Protein AF-A0A9D8SVJ0-F1 (afdb_monomer_lite)

Sequence (107 aa):
MGKYLGKRKLRNIEEFEKRRESIISVKYGAVFNAFAELENLINKDSLADQYFEKSEKWINERITGGIARDKSRQFTEEEYHQLAEALRDIAKRLQSHADEIDTAKYE

Structure (mmCIF, N/CA/C/O backbone):
data_AF-A0A9D8SVJ0-F1
#
_entry.id   AF-A0A9D8SVJ0-F1
#
loop_
_atom_site.group_PDB
_atom_site.id
_atom_site.type_symbol
_atom_site.label_atom_id
_atom_site.label_alt_id
_atom_site.label_comp_id
_atom_site.label_asym_id
_atom_site.label_entity_id
_atom_site.label_seq_id
_atom_site.pdbx_PDB_ins_code
_atom_site.Cartn_x
_atom_site.Cartn_y
_atom_site.Cartn_z
_atom_site.occupancy
_atom_site.B_iso_or_equiv
_atom_site.auth_seq_id
_atom_site.auth_comp_id
_atom_site.auth_asym_id
_atom_site.auth_atom_id
_atom_site.pdbx_PDB_model_num
ATOM 1 N N . MET A 1 1 ? -0.045 -15.720 -7.467 1.00 61.81 1 MET A N 1
ATOM 2 C CA . MET A 1 1 ? -0.418 -14.289 -7.552 1.00 61.81 1 MET A CA 1
ATOM 3 C C . MET A 1 1 ? -1.801 -14.106 -6.925 1.00 61.81 1 MET A C 1
ATOM 5 O O . MET A 1 1 ? -2.622 -14.996 -7.102 1.00 61.81 1 MET A O 1
ATOM 9 N N . GLY A 1 2 ? -2.063 -13.025 -6.178 1.00 72.44 2 GLY A N 1
ATOM 10 C CA . GLY A 1 2 ? -3.414 -12.724 -5.659 1.00 72.44 2 GLY A CA 1
ATOM 11 C C . GLY A 1 2 ? -4.330 -12.133 -6.741 1.00 72.44 2 GLY A C 1
ATOM 12 O O . GLY A 1 2 ? -3.810 -11.543 -7.683 1.00 72.44 2 GLY A O 1
ATOM 13 N N . LYS A 1 3 ? -5.655 -12.277 -6.608 1.00 87.06 3 LYS A N 1
ATOM 14 C CA . LYS A 1 3 ? -6.670 -11.721 -7.533 1.00 87.06 3 LYS A CA 1
ATOM 15 C C . LYS A 1 3 ? -6.967 -10.240 -7.234 1.00 87.06 3 LYS A C 1
ATOM 17 O O . LYS A 1 3 ? -6.571 -9.743 -6.180 1.00 87.06 3 LYS A O 1
ATOM 22 N N . TYR A 1 4 ? -7.657 -9.543 -8.134 1.00 90.38 4 TYR A N 1
ATOM 23 C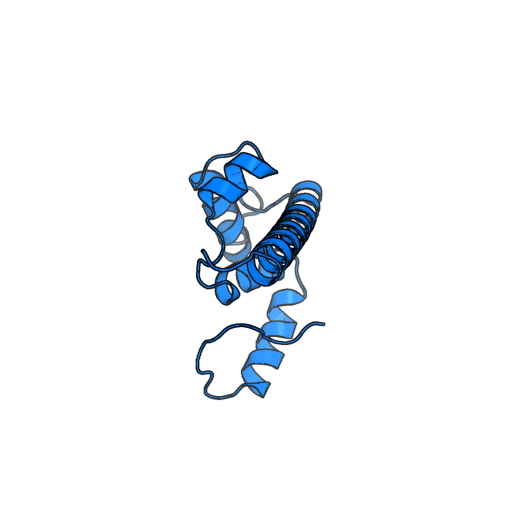 CA . TYR A 1 4 ? -8.203 -8.202 -7.917 1.00 90.38 4 TYR A CA 1
ATOM 24 C C . TYR A 1 4 ? -9.214 -8.199 -6.763 1.00 90.38 4 TYR A C 1
ATOM 26 O O . TYR A 1 4 ? -10.156 -8.989 -6.751 1.00 90.38 4 TYR A O 1
ATOM 34 N N . LEU A 1 5 ? -9.021 -7.291 -5.802 1.00 90.56 5 LEU A N 1
ATOM 35 C CA . LEU A 1 5 ? -9.887 -7.127 -4.624 1.00 90.56 5 LEU A CA 1
ATOM 36 C C . LEU A 1 5 ? -10.566 -5.747 -4.560 1.00 90.56 5 LEU A C 1
ATOM 38 O O . LEU A 1 5 ? -11.231 -5.432 -3.575 1.00 90.56 5 LEU A O 1
ATOM 42 N N . GLY A 1 6 ? -10.376 -4.899 -5.576 1.00 89.25 6 GLY A N 1
ATOM 43 C CA . GLY A 1 6 ? -10.979 -3.566 -5.600 1.00 89.25 6 GLY A CA 1
ATOM 44 C C . GLY A 1 6 ? -12.463 -3.592 -5.979 1.00 89.25 6 GLY A C 1
ATOM 45 O O . GLY A 1 6 ? -13.018 -4.628 -6.348 1.00 89.25 6 GLY A O 1
ATOM 46 N N . LYS A 1 7 ? -13.119 -2.428 -5.903 1.00 90.19 7 LYS A N 1
ATOM 47 C CA . LYS A 1 7 ? -14.583 -2.314 -6.055 1.00 90.19 7 LYS A CA 1
ATOM 48 C C . LYS A 1 7 ? -15.039 -1.763 -7.413 1.00 90.19 7 LYS A C 1
ATOM 50 O O . LYS A 1 7 ? -16.238 -1.562 -7.621 1.00 90.19 7 LYS A O 1
ATOM 55 N N . ARG A 1 8 ? -14.123 -1.526 -8.361 1.00 89.88 8 ARG A N 1
ATOM 56 C CA . ARG A 1 8 ? -14.467 -0.987 -9.689 1.00 89.88 8 ARG A CA 1
ATOM 57 C C . ARG A 1 8 ? -15.269 -1.991 -10.505 1.00 89.88 8 ARG A C 1
ATOM 59 O O . ARG A 1 8 ? -14.946 -3.175 -10.562 1.00 89.88 8 ARG A O 1
ATOM 66 N N . LYS A 1 9 ? -16.269 -1.491 -11.234 1.00 90.50 9 LYS A N 1
ATOM 67 C CA . LYS A 1 9 ? -16.989 -2.276 -12.244 1.00 90.50 9 LYS A CA 1
ATOM 68 C C . LYS A 1 9 ? -16.090 -2.490 -13.461 1.00 90.50 9 LYS A C 1
ATOM 70 O O . LYS A 1 9 ? -15.909 -1.584 -14.274 1.00 90.50 9 LYS A O 1
ATOM 75 N N . LEU A 1 10 ? -15.531 -3.688 -13.583 1.00 90.88 10 LEU A N 1
ATOM 76 C CA . LEU A 1 10 ? -14.698 -4.084 -14.715 1.00 90.88 10 LEU A CA 1
ATOM 77 C C . LEU A 1 10 ? -15.564 -4.733 -15.797 1.00 90.88 10 LEU A C 1
ATOM 79 O O . LEU A 1 10 ? -16.343 -5.638 -15.516 1.00 90.88 10 LEU A O 1
ATOM 83 N N . ARG A 1 11 ? -15.420 -4.274 -17.046 1.00 90.88 11 ARG A N 1
ATOM 84 C CA . ARG A 1 11 ? -16.168 -4.828 -18.190 1.00 90.88 11 ARG A CA 1
ATOM 85 C C . ARG A 1 11 ? -15.770 -6.274 -18.505 1.00 90.88 11 ARG A C 1
ATOM 87 O O . ARG A 1 11 ? -16.615 -7.048 -18.930 1.00 90.88 11 ARG A O 1
ATOM 94 N N . ASN A 1 12 ? -14.497 -6.615 -18.305 1.00 94.56 12 ASN A N 1
ATOM 95 C CA . ASN A 1 12 ? -13.947 -7.952 -18.509 1.00 94.56 12 ASN A CA 1
ATOM 96 C C . ASN A 1 12 ? -12.905 -8.242 -17.418 1.00 94.56 12 ASN A C 1
ATOM 98 O O . ASN A 1 12 ? -11.808 -7.680 -17.443 1.00 94.56 12 ASN A O 1
ATOM 102 N N . ILE A 1 13 ? -13.266 -9.081 -16.444 1.00 92.31 13 ILE A N 1
ATOM 103 C CA . ILE 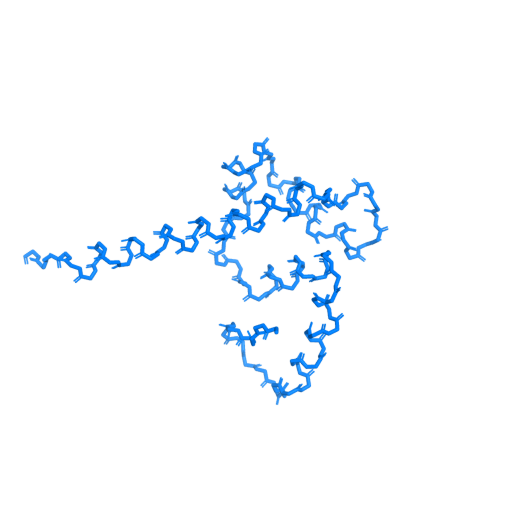A 1 13 ? -12.395 -9.410 -15.308 1.00 92.31 13 ILE A CA 1
ATOM 104 C C . ILE A 1 13 ? -11.197 -10.264 -15.734 1.00 92.31 13 ILE A C 1
ATOM 106 O O . ILE A 1 13 ? -10.089 -10.018 -15.277 1.00 92.31 13 ILE A O 1
ATOM 110 N N . GLU A 1 14 ? -11.379 -11.214 -16.652 1.00 93.19 14 GLU A N 1
ATOM 111 C CA . GLU A 1 14 ? -10.300 -12.112 -17.079 1.00 93.19 14 GLU A CA 1
ATOM 112 C C . GLU A 1 14 ? -9.206 -11.361 -17.839 1.00 93.19 14 GLU A C 1
ATOM 114 O O . GLU A 1 14 ? -8.016 -11.570 -17.611 1.00 93.19 14 GLU A O 1
ATOM 119 N N . GLU A 1 15 ? -9.598 -10.457 -18.737 1.00 93.75 15 GLU A N 1
ATOM 120 C CA . GLU A 1 15 ? -8.648 -9.604 -19.455 1.00 93.75 15 GLU A CA 1
ATOM 121 C C . GLU A 1 15 ? -7.927 -8.643 -18.503 1.00 93.75 15 GLU A C 1
ATOM 123 O O . GLU A 1 15 ? -6.724 -8.410 -18.651 1.00 93.75 15 GLU A O 1
ATOM 128 N N . PHE A 1 16 ? -8.643 -8.105 -17.511 1.00 93.19 16 PHE A N 1
ATOM 129 C CA . PHE A 1 16 ? -8.044 -7.262 -16.484 1.00 93.19 16 PHE A CA 1
ATOM 130 C C . PHE A 1 16 ? -6.993 -8.026 -15.674 1.00 93.19 16 PHE A C 1
ATOM 132 O O . PHE A 1 16 ? -5.878 -7.533 -15.532 1.00 93.19 16 PHE A O 1
ATOM 139 N N . GLU A 1 17 ? -7.307 -9.236 -15.209 1.00 94.19 17 GLU A N 1
ATOM 140 C CA . GLU A 1 17 ? -6.373 -10.070 -14.444 1.00 94.19 17 GLU A CA 1
ATOM 141 C C . GLU A 1 17 ? -5.130 -10.432 -15.265 1.00 94.19 17 GLU A C 1
ATOM 143 O O . GLU A 1 17 ? -4.014 -10.283 -14.774 1.00 94.19 17 GLU A O 1
ATOM 148 N N . LYS A 1 18 ? -5.282 -10.780 -16.552 1.00 93.81 18 LYS A N 1
ATOM 149 C CA . LYS A 1 18 ? -4.131 -11.025 -17.446 1.00 93.81 18 LYS A CA 1
ATOM 150 C C . LYS A 1 18 ? -3.215 -9.803 -17.558 1.00 93.81 18 LYS A C 1
ATOM 152 O O . LYS A 1 18 ? -1.991 -9.921 -17.501 1.00 93.81 18 LYS A O 1
ATOM 157 N N . ARG A 1 19 ? -3.792 -8.605 -17.713 1.00 92.06 19 ARG A N 1
ATOM 158 C CA . ARG A 1 19 ? -3.015 -7.352 -17.741 1.00 92.06 19 ARG A CA 1
ATOM 159 C C . ARG A 1 19 ? -2.353 -7.079 -16.399 1.00 92.06 19 ARG A C 1
ATOM 161 O O . ARG A 1 19 ? -1.188 -6.692 -16.366 1.00 92.06 19 ARG A O 1
ATOM 168 N N . ARG A 1 20 ? -3.084 -7.298 -15.307 1.00 93.81 20 ARG A N 1
ATOM 169 C CA . ARG A 1 20 ? -2.594 -7.133 -13.943 1.00 93.81 20 ARG A CA 1
ATOM 170 C C . ARG A 1 20 ? -1.369 -8.004 -13.712 1.00 93.81 20 ARG A C 1
ATOM 172 O O . ARG A 1 20 ? -0.346 -7.455 -13.328 1.00 93.81 20 ARG A O 1
ATOM 179 N N . GLU A 1 21 ? -1.428 -9.299 -14.029 1.00 94.56 21 GLU A N 1
ATOM 180 C CA . GLU A 1 21 ? -0.301 -10.241 -13.921 1.00 94.56 21 GLU A CA 1
ATOM 181 C C . GLU A 1 21 ? 0.958 -9.735 -14.634 1.00 94.56 21 GLU A C 1
ATOM 183 O O . GLU A 1 21 ? 2.049 -9.786 -14.064 1.00 94.56 21 GLU A O 1
ATOM 188 N N . SER A 1 22 ? 0.805 -9.170 -15.835 1.00 93.19 22 SER A N 1
ATOM 189 C CA . SER A 1 22 ? 1.917 -8.562 -16.573 1.00 93.19 22 SER A CA 1
ATOM 190 C C . SER A 1 22 ? 2.459 -7.283 -15.928 1.00 93.19 22 SER A C 1
ATOM 192 O O . SER A 1 22 ? 3.636 -6.980 -16.098 1.00 93.19 22 SER A O 1
ATOM 194 N N . ILE A 1 23 ? 1.630 -6.495 -15.242 1.00 92.69 23 ILE A N 1
ATOM 195 C CA . ILE A 1 23 ? 2.057 -5.253 -14.578 1.00 92.69 23 ILE A CA 1
ATOM 196 C C . ILE A 1 23 ? 2.795 -5.579 -13.279 1.00 92.69 23 ILE A C 1
ATOM 198 O O . ILE A 1 23 ? 3.845 -5.005 -12.991 1.00 92.69 23 ILE A O 1
ATOM 202 N N . ILE A 1 24 ? 2.265 -6.513 -12.490 1.00 95.00 24 ILE A N 1
ATOM 203 C CA . ILE A 1 24 ? 2.806 -6.836 -11.166 1.00 95.00 24 ILE A CA 1
ATOM 204 C C . ILE A 1 24 ? 4.017 -7.781 -11.215 1.00 95.00 24 ILE A C 1
ATOM 206 O O . ILE A 1 24 ? 4.567 -8.120 -10.168 1.00 95.00 24 ILE A O 1
ATOM 210 N N . SER A 1 25 ? 4.468 -8.183 -12.409 1.00 94.88 25 SER A N 1
ATOM 211 C CA . SER A 1 25 ? 5.685 -8.985 -12.595 1.00 94.88 25 SER A CA 1
ATOM 212 C C . SER A 1 25 ? 6.980 -8.204 -12.324 1.00 94.88 25 SER A C 1
ATOM 214 O O . SER A 1 25 ? 8.051 -8.801 -12.236 1.00 94.88 25 SER A O 1
ATOM 216 N N . VAL A 1 26 ? 6.903 -6.877 -12.179 1.00 93.31 26 VAL A N 1
ATOM 217 C CA . VAL A 1 26 ? 8.028 -5.991 -11.840 1.00 93.31 26 VAL A CA 1
ATOM 218 C C . VAL A 1 26 ? 7.687 -5.128 -10.625 1.00 93.31 26 VAL A C 1
ATOM 220 O O . VAL A 1 26 ? 6.541 -4.721 -10.450 1.00 93.31 26 VAL A O 1
ATOM 223 N N . LYS A 1 27 ? 8.683 -4.811 -9.784 1.00 93.69 27 LYS A N 1
ATOM 224 C CA . LYS A 1 27 ? 8.484 -4.120 -8.491 1.00 93.69 27 LYS A CA 1
ATOM 225 C C . LYS A 1 27 ? 7.726 -2.796 -8.619 1.00 93.69 27 LYS A C 1
ATOM 227 O O . LYS A 1 27 ? 6.710 -2.611 -7.959 1.00 93.69 27 LYS A O 1
ATOM 232 N N . TYR A 1 28 ? 8.171 -1.906 -9.506 1.00 93.12 28 TYR A N 1
ATOM 233 C CA . TYR A 1 28 ? 7.507 -0.616 -9.707 1.00 93.12 28 TYR A CA 1
ATOM 234 C C . TYR A 1 28 ? 6.066 -0.771 -10.217 1.00 93.12 28 TYR A C 1
ATOM 236 O O . TYR A 1 28 ? 5.186 -0.005 -9.833 1.00 93.12 28 TYR A O 1
ATOM 244 N N . GLY A 1 29 ? 5.820 -1.776 -11.063 1.00 94.31 29 GLY A N 1
ATOM 245 C CA . GLY A 1 29 ? 4.497 -2.078 -11.596 1.00 94.31 29 GLY A CA 1
ATOM 246 C C . GLY A 1 29 ? 3.576 -2.621 -10.510 1.00 94.31 29 GLY A C 1
ATOM 247 O O . GLY A 1 29 ? 2.437 -2.177 -10.404 1.00 94.31 29 GLY A O 1
ATOM 248 N N . ALA A 1 30 ? 4.089 -3.481 -9.626 1.00 95.19 30 ALA A N 1
ATOM 249 C CA . ALA A 1 30 ? 3.373 -3.942 -8.441 1.00 95.19 30 ALA A CA 1
ATOM 250 C C . ALA A 1 30 ? 2.989 -2.785 -7.505 1.00 95.19 30 ALA A C 1
ATOM 252 O O . ALA A 1 30 ? 1.845 -2.729 -7.055 1.00 95.19 30 ALA A O 1
ATOM 253 N N . VAL A 1 31 ? 3.899 -1.832 -7.266 1.00 95.06 31 VAL A N 1
ATOM 254 C CA . VAL A 1 31 ? 3.605 -0.637 -6.460 1.00 95.06 31 VAL A CA 1
ATOM 255 C C . VAL A 1 31 ? 2.533 0.227 -7.114 1.00 95.06 31 VAL A C 1
ATOM 257 O O . VAL A 1 31 ? 1.533 0.547 -6.473 1.00 95.06 31 VAL A O 1
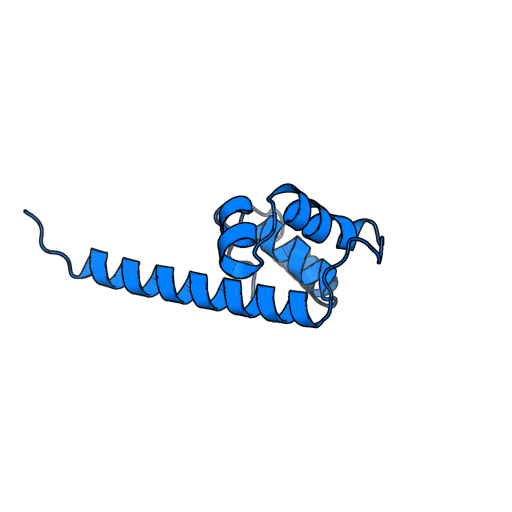ATOM 260 N N . PHE A 1 32 ? 2.698 0.574 -8.392 1.00 93.31 32 PHE A N 1
ATOM 261 C CA . PHE A 1 32 ? 1.702 1.374 -9.101 1.00 93.31 32 PHE A CA 1
ATOM 262 C C . PHE A 1 32 ? 0.325 0.702 -9.087 1.00 93.31 32 PHE A C 1
ATOM 264 O O . PHE A 1 32 ? -0.679 1.347 -8.783 1.00 93.31 32 PHE A O 1
ATOM 271 N N . ASN A 1 33 ? 0.289 -0.605 -9.356 1.00 93.88 33 ASN A N 1
ATOM 272 C CA . ASN A 1 33 ? -0.939 -1.383 -9.346 1.00 93.88 33 ASN A CA 1
ATOM 273 C C . ASN A 1 33 ? -1.602 -1.375 -7.964 1.00 93.88 33 ASN A C 1
ATOM 275 O O . ASN A 1 33 ? -2.809 -1.173 -7.883 1.00 93.88 33 ASN A O 1
ATOM 279 N N . ALA A 1 34 ? -0.833 -1.527 -6.880 1.00 94.44 34 ALA A N 1
ATOM 280 C CA . ALA A 1 34 ? -1.369 -1.477 -5.522 1.00 94.44 34 ALA A CA 1
ATOM 281 C C . ALA A 1 34 ? -2.099 -0.151 -5.249 1.00 94.44 34 ALA A C 1
ATOM 283 O O . ALA A 1 34 ? -3.264 -0.166 -4.864 1.00 94.44 34 ALA A O 1
ATOM 284 N N . PHE A 1 35 ? -1.474 0.999 -5.522 1.00 94.00 35 PHE A N 1
ATOM 285 C CA . PHE A 1 35 ? -2.119 2.301 -5.296 1.00 94.00 35 PHE A CA 1
ATOM 286 C C . PHE A 1 35 ? -3.285 2.579 -6.254 1.00 94.00 35 PHE A C 1
ATOM 288 O O . PHE A 1 35 ? -4.241 3.249 -5.865 1.00 94.00 35 PHE A O 1
ATOM 295 N N . ALA A 1 36 ? -3.238 2.057 -7.482 1.00 91.75 36 ALA A N 1
ATOM 296 C CA . ALA A 1 36 ? -4.350 2.153 -8.424 1.00 91.75 36 ALA A CA 1
ATOM 297 C C . ALA A 1 36 ? -5.565 1.307 -7.995 1.00 91.75 36 ALA A C 1
ATOM 299 O O . ALA A 1 36 ? -6.700 1.681 -8.284 1.00 91.75 36 ALA A O 1
ATOM 300 N N . GLU A 1 37 ? -5.342 0.168 -7.334 1.00 93.38 37 GLU A N 1
ATOM 301 C CA . GLU A 1 37 ? -6.401 -0.729 -6.850 1.00 93.38 37 GLU A CA 1
ATOM 302 C C . GLU A 1 37 ? -6.921 -0.368 -5.461 1.00 93.38 37 GLU A C 1
ATOM 304 O O . GLU A 1 37 ? -8.072 -0.672 -5.158 1.00 93.38 37 GLU A O 1
ATOM 309 N N . LEU A 1 38 ? -6.098 0.284 -4.638 1.00 93.81 38 LEU A N 1
ATOM 310 C CA . LEU A 1 38 ? -6.489 0.769 -3.318 1.00 93.81 38 LEU A CA 1
ATOM 311 C C . LEU A 1 38 ? -7.376 2.016 -3.375 1.00 93.81 38 LEU A C 1
ATOM 313 O O . LEU A 1 38 ? -7.959 2.350 -2.360 1.00 93.81 38 LEU A O 1
ATOM 317 N N . GLU A 1 39 ? -7.483 2.718 -4.507 1.00 89.12 39 GLU A N 1
ATOM 318 C CA . GLU A 1 39 ? -8.458 3.810 -4.714 1.00 89.12 39 GLU A CA 1
ATOM 319 C C . GLU A 1 39 ? -8.502 4.856 -3.576 1.00 89.12 39 GLU A C 1
ATOM 321 O O . GLU A 1 39 ? -9.568 5.284 -3.144 1.00 89.12 39 GLU A O 1
ATOM 326 N N . ASN A 1 40 ? -7.330 5.281 -3.088 1.00 90.56 40 ASN A N 1
ATOM 327 C CA . ASN A 1 40 ? -7.163 6.217 -1.962 1.00 90.56 40 ASN A CA 1
ATOM 328 C C . ASN A 1 40 ? -7.645 5.710 -0.587 1.00 90.56 40 ASN A C 1
ATOM 330 O O . ASN A 1 40 ? -7.767 6.508 0.338 1.00 90.56 40 ASN A O 1
ATOM 334 N N . LEU A 1 41 ? -7.841 4.399 -0.405 1.00 94.69 41 LEU A N 1
ATOM 335 C CA . LEU A 1 41 ? -8.074 3.795 0.917 1.00 94.69 41 LEU A CA 1
ATOM 336 C C . LEU A 1 41 ? -6.913 4.034 1.893 1.00 94.69 41 LEU A C 1
ATOM 338 O O . LEU A 1 41 ? -7.109 3.997 3.104 1.00 94.69 41 LEU A O 1
ATOM 342 N N . ILE A 1 42 ? -5.707 4.268 1.371 1.00 93.50 42 ILE A N 1
ATOM 343 C CA . ILE A 1 42 ? -4.525 4.606 2.162 1.00 93.50 42 ILE A CA 1
ATOM 344 C C . ILE A 1 42 ? -4.172 6.071 1.919 1.00 93.50 42 ILE A C 1
ATOM 346 O O . ILE A 1 42 ? -3.928 6.480 0.780 1.00 93.50 42 ILE A O 1
ATOM 350 N N . ASN A 1 43 ? -4.097 6.845 3.003 1.00 95.00 43 ASN A N 1
ATOM 351 C CA . ASN A 1 43 ? -3.549 8.194 2.977 1.00 95.00 43 ASN A CA 1
ATOM 352 C C . ASN A 1 43 ? -2.035 8.121 2.712 1.00 95.00 43 ASN A C 1
ATOM 354 O O . ASN A 1 43 ? -1.276 7.567 3.509 1.00 95.00 43 ASN A O 1
ATOM 358 N N . LYS A 1 44 ? -1.601 8.669 1.573 1.00 95.12 44 LYS A N 1
ATOM 359 C CA . LYS A 1 44 ? -0.201 8.610 1.135 1.00 95.12 44 LYS A CA 1
ATOM 360 C C . LYS A 1 44 ? 0.725 9.475 1.986 1.00 95.12 44 LYS A C 1
ATOM 362 O O . LYS A 1 44 ? 1.865 9.076 2.182 1.00 95.12 44 LYS A O 1
ATOM 367 N N . ASP A 1 45 ? 0.246 10.614 2.477 1.00 96.38 45 ASP A N 1
ATOM 368 C CA . ASP A 1 45 ? 1.025 11.502 3.342 1.00 96.38 45 ASP A CA 1
ATOM 369 C C . ASP A 1 45 ? 1.350 10.797 4.663 1.00 96.38 45 ASP A C 1
ATOM 371 O O . ASP A 1 45 ? 2.514 10.613 5.001 1.00 96.38 45 ASP A O 1
ATOM 375 N N . SER A 1 46 ? 0.334 10.237 5.328 1.00 97.56 46 SER A N 1
ATOM 376 C CA . SER A 1 46 ? 0.536 9.464 6.560 1.00 97.56 46 SER A CA 1
ATOM 377 C C . SER A 1 46 ? 1.400 8.218 6.354 1.00 97.56 46 SER A C 1
ATOM 379 O O . SER A 1 46 ? 2.176 7.864 7.236 1.00 97.56 46 SER A O 1
ATOM 381 N N . LEU A 1 47 ? 1.284 7.549 5.200 1.00 97.69 47 LEU A N 1
ATOM 382 C CA . LEU A 1 47 ? 2.154 6.425 4.849 1.00 97.69 47 LEU A CA 1
ATOM 383 C C . LEU A 1 47 ? 3.618 6.872 4.711 1.00 97.69 47 LEU A C 1
ATOM 385 O O . LEU A 1 47 ? 4.510 6.192 5.212 1.00 97.69 47 LEU A O 1
ATOM 389 N N . ALA A 1 48 ? 3.866 7.989 4.024 1.00 97.94 48 ALA A N 1
ATOM 390 C CA . ALA A 1 48 ? 5.209 8.525 3.820 1.00 97.94 48 ALA A CA 1
ATOM 391 C C . ALA A 1 48 ? 5.846 8.974 5.140 1.00 97.94 48 ALA A C 1
ATOM 393 O O . ALA A 1 48 ? 7.009 8.665 5.392 1.00 97.94 48 ALA A O 1
ATOM 394 N N . ASP A 1 49 ? 5.076 9.651 5.986 1.00 98.31 49 ASP A N 1
ATOM 395 C CA . ASP A 1 49 ? 5.540 10.155 7.273 1.00 98.31 49 ASP A CA 1
ATOM 396 C C . ASP A 1 49 ? 5.836 9.006 8.249 1.00 98.31 49 ASP A C 1
ATOM 398 O O . ASP A 1 49 ? 6.982 8.808 8.645 1.00 98.31 49 ASP A O 1
ATOM 402 N N . GLN A 1 50 ? 4.841 8.161 8.547 1.00 98.31 50 GLN A N 1
ATOM 403 C CA . GLN A 1 50 ? 4.955 7.137 9.597 1.00 98.31 50 GLN A CA 1
ATOM 404 C C . GLN A 1 50 ? 5.922 6.003 9.254 1.00 98.31 50 GLN A C 1
ATOM 406 O O . GLN A 1 50 ? 6.515 5.420 10.159 1.00 98.31 50 GLN A O 1
ATOM 411 N N . TYR A 1 51 ? 6.046 5.646 7.972 1.00 98.25 51 TYR A N 1
ATOM 412 C CA . TYR A 1 51 ? 6.824 4.474 7.571 1.00 98.25 51 TYR A CA 1
ATOM 413 C C . TYR A 1 51 ? 8.127 4.816 6.870 1.00 98.25 51 TYR A C 1
ATOM 415 O O . TYR A 1 51 ? 8.967 3.931 6.796 1.00 98.25 51 TYR A O 1
ATOM 423 N N . PHE A 1 52 ? 8.318 6.037 6.361 1.00 97.75 52 PHE A N 1
ATOM 424 C CA . PHE A 1 52 ? 9.542 6.423 5.647 1.00 97.75 52 PHE A CA 1
ATOM 425 C C . PHE A 1 52 ? 10.204 7.694 6.189 1.00 97.75 52 PHE A C 1
ATOM 427 O O . PHE A 1 52 ? 11.327 7.989 5.774 1.00 97.75 52 PHE A O 1
ATOM 434 N N . GLU A 1 53 ? 9.542 8.445 7.078 1.00 98.00 53 GLU A N 1
ATOM 435 C CA . GLU A 1 53 ? 9.977 9.775 7.526 1.00 98.00 53 GLU A CA 1
ATOM 436 C C . GLU A 1 53 ? 10.199 10.724 6.329 1.00 98.00 53 GLU A C 1
ATOM 438 O O . GLU A 1 53 ? 11.206 11.434 6.213 1.00 98.00 53 GLU A O 1
ATOM 443 N N . LYS A 1 54 ? 9.273 10.678 5.360 1.00 98.00 54 LYS A N 1
ATOM 444 C CA . LYS A 1 54 ? 9.311 11.456 4.113 1.00 98.00 54 LYS A CA 1
ATOM 445 C C . LYS A 1 54 ? 8.016 12.227 3.895 1.00 98.00 54 LYS A C 1
ATOM 447 O O . LYS A 1 54 ? 6.990 11.958 4.499 1.00 98.00 54 LYS A O 1
ATOM 452 N N . SER A 1 55 ? 8.066 13.172 2.960 1.00 97.00 55 SER A N 1
ATOM 453 C CA . SER A 1 55 ? 6.914 13.991 2.587 1.00 97.00 55 SER A CA 1
ATOM 454 C C . SER A 1 55 ? 5.954 13.290 1.622 1.00 97.00 55 SER A C 1
ATOM 456 O O . SER A 1 55 ? 6.349 12.425 0.833 1.00 97.00 55 SER A O 1
ATOM 458 N N . GLU A 1 56 ? 4.712 13.775 1.571 1.00 95.25 56 GLU A N 1
ATOM 459 C CA . GLU A 1 56 ? 3.733 13.395 0.546 1.00 95.25 56 GLU A CA 1
ATOM 460 C C . GLU A 1 56 ? 4.278 13.536 -0.890 1.00 95.25 56 GLU A C 1
ATOM 462 O O . GLU A 1 56 ? 4.019 12.713 -1.776 1.00 95.25 56 GLU A O 1
ATOM 467 N N . LYS A 1 57 ? 5.069 14.586 -1.149 1.00 95.94 57 LYS A N 1
ATOM 468 C CA . LYS A 1 57 ? 5.695 14.779 -2.461 1.00 95.94 57 LYS A CA 1
ATOM 469 C C . LYS A 1 57 ? 6.605 13.599 -2.795 1.00 95.94 57 LYS A C 1
ATOM 471 O O . LYS A 1 57 ? 6.495 13.053 -3.889 1.00 95.94 57 LYS A O 1
ATOM 476 N N . TRP A 1 58 ? 7.457 13.182 -1.860 1.00 96.19 58 TRP A N 1
ATOM 477 C CA . TRP A 1 58 ? 8.396 12.081 -2.070 1.00 96.19 58 TRP A CA 1
ATOM 478 C C . TRP A 1 58 ? 7.679 10.779 -2.451 1.00 96.19 58 TRP A C 1
ATOM 480 O O . TRP A 1 58 ? 8.041 10.157 -3.451 1.00 96.19 58 TRP A O 1
ATOM 490 N N . ILE A 1 59 ? 6.612 10.394 -1.740 1.00 95.81 59 ILE A N 1
ATOM 491 C CA . ILE A 1 59 ? 5.908 9.137 -2.043 1.00 95.81 59 ILE A CA 1
ATOM 492 C C . ILE A 1 59 ? 5.192 9.197 -3.400 1.00 95.81 59 ILE A C 1
ATOM 494 O O . ILE A 1 59 ? 5.218 8.226 -4.157 1.00 95.81 59 ILE A O 1
ATOM 498 N N . ASN A 1 60 ? 4.613 10.344 -3.772 1.00 93.56 60 ASN A N 1
ATOM 499 C CA . ASN A 1 60 ? 3.983 10.509 -5.084 1.00 93.56 60 ASN A CA 1
ATOM 500 C C . ASN A 1 60 ? 5.009 10.427 -6.224 1.00 93.56 60 ASN A C 1
ATOM 502 O O . ASN A 1 60 ? 4.739 9.809 -7.259 1.00 93.56 60 ASN A O 1
ATOM 506 N N . GLU A 1 61 ? 6.204 10.989 -6.031 1.00 93.94 61 GLU A N 1
ATOM 507 C CA . GLU A 1 61 ? 7.310 10.842 -6.979 1.00 93.94 61 GLU A CA 1
ATOM 508 C C . GLU A 1 61 ? 7.763 9.392 -7.101 1.00 93.94 61 GLU A C 1
ATOM 510 O O . GLU A 1 61 ? 8.004 8.938 -8.212 1.00 93.94 61 GLU A O 1
ATOM 515 N N . ARG A 1 62 ? 7.821 8.645 -5.995 1.00 94.44 62 ARG A N 1
ATOM 516 C CA . ARG A 1 62 ? 8.218 7.232 -6.001 1.00 94.44 62 ARG A CA 1
ATOM 517 C C . ARG A 1 62 ? 7.204 6.324 -6.694 1.00 94.44 62 ARG A C 1
ATOM 519 O O . ARG A 1 62 ? 7.579 5.473 -7.503 1.00 94.44 62 ARG A O 1
ATOM 526 N N . ILE A 1 63 ? 5.913 6.552 -6.451 1.00 92.38 63 ILE A N 1
ATOM 527 C CA . ILE A 1 63 ? 4.820 5.819 -7.109 1.00 92.38 63 ILE A CA 1
ATOM 528 C C . ILE A 1 63 ? 4.827 6.070 -8.627 1.00 92.38 63 ILE A C 1
ATOM 530 O O . ILE A 1 63 ? 4.630 5.143 -9.412 1.00 92.38 63 ILE A O 1
ATOM 534 N N . THR A 1 64 ? 5.065 7.313 -9.058 1.00 88.50 64 THR A N 1
ATOM 535 C CA . THR A 1 64 ? 5.000 7.695 -10.483 1.00 88.50 64 THR A CA 1
ATOM 536 C C . THR A 1 64 ? 6.326 7.525 -11.233 1.00 88.50 64 THR A C 1
ATOM 538 O O . THR A 1 64 ? 6.320 7.194 -12.420 1.00 88.50 64 THR A O 1
ATOM 541 N N . GLY A 1 65 ? 7.469 7.671 -10.560 1.00 80.00 65 GLY A N 1
ATOM 542 C CA . GLY A 1 65 ? 8.820 7.543 -11.122 1.00 80.00 65 GLY A CA 1
ATOM 543 C C . GLY A 1 65 ? 9.118 6.144 -11.660 1.00 80.00 65 GLY A C 1
ATOM 544 O O . GLY A 1 65 ? 9.792 5.990 -12.681 1.00 80.00 65 GLY A O 1
ATOM 545 N N . GLY A 1 66 ? 8.502 5.126 -11.049 1.00 73.81 66 GLY A N 1
ATOM 546 C CA . GLY A 1 66 ? 8.409 3.764 -11.574 1.00 73.81 66 GLY A CA 1
ATOM 547 C C . GLY A 1 66 ? 7.940 3.697 -13.024 1.00 73.81 66 GLY A C 1
ATOM 548 O O . GLY A 1 66 ? 8.619 3.138 -13.886 1.00 73.81 66 GLY A O 1
ATOM 549 N N . ILE A 1 67 ? 6.798 4.325 -13.291 1.00 79.62 67 ILE A N 1
ATOM 550 C CA . ILE A 1 67 ? 6.134 4.341 -14.598 1.00 79.62 67 ILE A CA 1
ATOM 551 C C . ILE A 1 67 ? 6.917 5.190 -15.597 1.00 79.62 67 ILE A C 1
ATOM 553 O O . ILE A 1 67 ? 7.075 4.796 -16.751 1.00 79.62 67 ILE A O 1
ATOM 557 N N . ALA A 1 68 ? 7.445 6.331 -15.146 1.00 79.69 68 ALA A N 1
ATOM 558 C CA . ALA A 1 68 ? 8.240 7.235 -15.972 1.00 79.69 68 ALA A CA 1
ATOM 559 C C . ALA A 1 68 ? 9.615 6.655 -16.365 1.00 79.69 68 ALA A C 1
ATOM 561 O O . ALA A 1 68 ? 10.335 7.277 -17.143 1.00 79.69 68 ALA A O 1
ATOM 562 N N . ARG A 1 69 ? 9.985 5.471 -15.841 1.00 78.75 69 ARG A N 1
ATOM 563 C CA . ARG A 1 69 ? 11.306 4.829 -15.996 1.00 78.75 69 ARG A CA 1
ATOM 564 C C . ARG A 1 69 ? 12.470 5.722 -15.557 1.00 78.75 69 ARG A C 1
ATOM 566 O O . ARG A 1 69 ? 13.606 5.528 -15.989 1.00 78.75 69 ARG A O 1
ATOM 573 N N . ASP A 1 70 ? 12.195 6.662 -14.661 1.00 83.88 70 ASP A N 1
ATOM 574 C CA . ASP A 1 70 ? 13.203 7.516 -14.057 1.00 83.88 70 ASP A CA 1
ATOM 575 C C . ASP A 1 70 ? 13.769 6.807 -12.829 1.00 83.88 70 ASP A C 1
ATOM 577 O O . ASP A 1 70 ? 13.182 6.836 -11.747 1.00 83.88 70 ASP A O 1
ATOM 581 N N . LYS A 1 71 ? 14.920 6.151 -13.010 1.00 79.19 71 LYS A N 1
ATOM 582 C CA . LYS A 1 71 ? 15.592 5.389 -11.949 1.00 79.19 71 LYS A CA 1
ATOM 583 C C . LYS A 1 71 ? 15.868 6.228 -10.699 1.00 79.19 71 LYS A C 1
ATOM 585 O O . LYS A 1 71 ? 15.833 5.677 -9.607 1.00 79.19 71 LYS A O 1
ATOM 590 N N . SER A 1 72 ? 16.100 7.537 -10.834 1.00 84.75 72 SER A N 1
ATOM 591 C CA . SER A 1 72 ? 16.362 8.421 -9.687 1.00 84.75 72 SER A CA 1
ATOM 592 C C . SER A 1 72 ? 15.120 8.655 -8.817 1.00 84.75 72 SER A C 1
ATOM 594 O O . SER A 1 72 ? 15.217 9.020 -7.642 1.00 84.75 72 SER A O 1
ATOM 596 N N . ARG A 1 73 ? 13.940 8.415 -9.397 1.00 88.81 73 ARG A N 1
ATOM 597 C CA . ARG A 1 73 ? 12.634 8.585 -8.764 1.00 88.81 73 ARG A CA 1
ATOM 598 C C . ARG A 1 73 ? 11.964 7.254 -8.441 1.00 88.81 73 ARG A C 1
ATOM 600 O O . ARG A 1 73 ? 10.806 7.264 -8.055 1.00 88.81 73 ARG A O 1
ATOM 607 N N . GLN A 1 74 ? 12.649 6.121 -8.586 1.00 90.56 74 GLN A N 1
ATOM 608 C CA . GLN A 1 74 ? 12.139 4.816 -8.161 1.00 90.56 74 GLN A CA 1
ATOM 609 C C . GLN A 1 74 ? 12.459 4.549 -6.692 1.00 90.56 74 GLN A C 1
ATOM 611 O O . GLN A 1 74 ? 13.388 5.132 -6.138 1.00 90.56 74 GLN A O 1
ATOM 616 N N . PHE A 1 75 ? 11.678 3.660 -6.079 1.00 94.00 75 PHE A N 1
ATOM 617 C CA . PHE A 1 75 ? 12.053 3.083 -4.794 1.00 94.00 75 PHE A CA 1
ATOM 618 C C . PHE A 1 75 ? 13.355 2.284 -4.936 1.00 94.00 75 PHE A C 1
ATOM 620 O O . PHE A 1 75 ? 13.565 1.625 -5.964 1.00 94.00 75 PHE A O 1
ATOM 627 N N . THR A 1 76 ? 14.204 2.316 -3.910 1.00 94.81 76 THR A N 1
ATOM 628 C CA . THR A 1 76 ? 15.317 1.363 -3.773 1.00 94.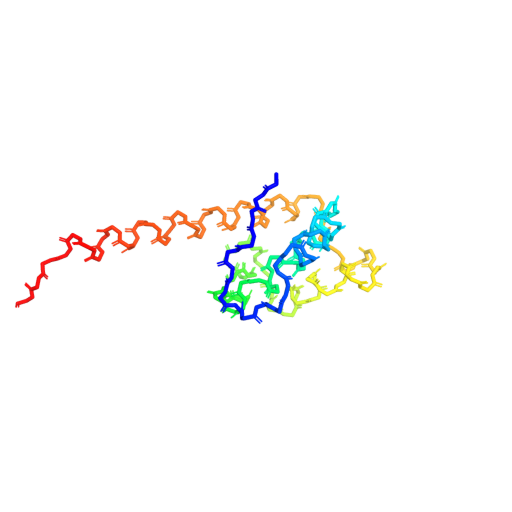81 76 THR A CA 1
ATOM 629 C C . THR A 1 76 ? 14.801 -0.026 -3.387 1.00 94.81 76 THR A C 1
ATOM 631 O O . THR A 1 76 ? 13.614 -0.212 -3.107 1.00 94.81 76 THR A O 1
ATOM 634 N N . GLU A 1 77 ? 15.677 -1.032 -3.382 1.00 94.69 77 GLU A N 1
ATOM 635 C CA . GLU A 1 77 ? 15.310 -2.389 -2.964 1.00 94.69 77 GLU A CA 1
ATOM 636 C C . GLU A 1 77 ? 14.815 -2.430 -1.511 1.00 94.69 77 GLU A C 1
ATOM 638 O O . GLU A 1 77 ? 13.776 -3.031 -1.221 1.00 94.69 77 GLU A O 1
ATOM 643 N N . GLU A 1 78 ? 15.509 -1.720 -0.627 1.00 97.12 78 GLU A N 1
ATOM 644 C CA . GLU A 1 78 ? 15.159 -1.564 0.782 1.00 97.12 78 GLU A CA 1
ATOM 645 C C . GLU A 1 78 ? 13.816 -0.851 0.925 1.00 97.12 78 GLU A C 1
ATOM 647 O O . GLU A 1 78 ? 12.942 -1.320 1.653 1.00 97.12 78 GLU A O 1
ATOM 652 N N . GLU A 1 79 ? 13.600 0.229 0.170 1.00 97.44 79 GLU A N 1
ATOM 653 C CA . GLU A 1 79 ? 12.344 0.972 0.228 1.00 97.44 79 GLU A CA 1
ATOM 654 C C . GLU A 1 79 ? 11.159 0.149 -0.326 1.00 97.44 79 GLU A C 1
ATOM 656 O O . GLU A 1 79 ? 10.044 0.249 0.188 1.00 97.44 79 GLU A O 1
ATOM 661 N N . TYR A 1 80 ? 11.370 -0.720 -1.327 1.00 97.38 80 TYR A N 1
ATOM 662 C CA . TYR A 1 80 ? 10.337 -1.671 -1.766 1.00 97.38 80 TYR A CA 1
ATOM 663 C C . TYR A 1 80 ? 9.981 -2.674 -0.669 1.00 97.38 80 TYR A C 1
ATOM 665 O O . TYR A 1 80 ? 8.808 -3.030 -0.521 1.00 97.38 80 TYR A O 1
ATOM 673 N N . HIS A 1 81 ? 10.979 -3.176 0.061 1.00 97.94 81 HIS A N 1
ATOM 674 C CA . HIS A 1 81 ? 10.742 -4.079 1.181 1.00 97.94 81 HIS A CA 1
ATOM 675 C C . HIS A 1 81 ? 9.981 -3.364 2.304 1.00 97.94 81 HIS A C 1
ATOM 677 O O . HIS A 1 81 ? 8.947 -3.861 2.746 1.00 97.94 81 HIS A O 1
ATOM 683 N N . GLN A 1 82 ? 10.415 -2.159 2.674 1.00 98.44 82 GLN A N 1
ATOM 684 C CA . GLN A 1 82 ? 9.767 -1.312 3.674 1.00 98.44 82 GLN A CA 1
ATOM 685 C C . GLN A 1 82 ? 8.318 -0.978 3.303 1.00 98.44 82 GLN A C 1
ATOM 687 O O . GLN A 1 82 ? 7.439 -1.062 4.154 1.00 98.44 82 GLN A O 1
ATOM 692 N N . LEU A 1 83 ? 8.027 -0.695 2.028 1.00 98.06 83 LEU A N 1
ATOM 693 C CA . LEU A 1 83 ? 6.652 -0.487 1.562 1.00 98.06 83 LEU A CA 1
ATOM 694 C C . LEU A 1 83 ? 5.793 -1.745 1.736 1.00 98.06 83 LEU A C 1
ATOM 696 O O . LEU A 1 83 ? 4.629 -1.653 2.124 1.00 98.06 83 LEU A O 1
ATOM 700 N N . ALA A 1 84 ? 6.348 -2.925 1.451 1.00 98.12 84 ALA A N 1
ATOM 701 C CA . ALA A 1 84 ? 5.632 -4.181 1.642 1.00 98.12 84 ALA A CA 1
ATOM 702 C C . ALA A 1 84 ? 5.342 -4.451 3.128 1.00 98.12 84 ALA A C 1
ATOM 704 O O . ALA A 1 84 ? 4.226 -4.853 3.456 1.00 98.12 84 ALA A O 1
ATOM 705 N N . GLU A 1 85 ? 6.305 -4.198 4.018 1.00 98.62 85 GLU A N 1
ATOM 706 C CA . GLU A 1 85 ? 6.107 -4.298 5.470 1.00 98.62 85 GLU A CA 1
ATOM 707 C C . GLU A 1 85 ? 5.090 -3.271 5.982 1.00 98.62 85 GLU A C 1
ATOM 709 O O . GLU A 1 85 ? 4.192 -3.637 6.736 1.00 98.62 85 GLU A O 1
ATOM 714 N 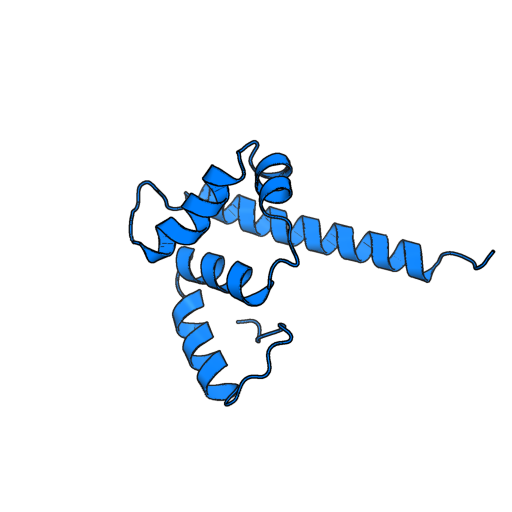N . ALA A 1 86 ? 5.135 -2.026 5.501 1.00 98.31 86 ALA A N 1
ATOM 715 C CA . ALA A 1 86 ? 4.163 -0.992 5.855 1.00 98.31 86 ALA A CA 1
ATOM 716 C C . ALA A 1 86 ? 2.726 -1.411 5.506 1.00 98.31 86 ALA A C 1
ATOM 718 O O . ALA A 1 86 ? 1.817 -1.284 6.323 1.00 98.31 86 ALA A O 1
ATOM 719 N N . LEU A 1 87 ? 2.507 -1.980 4.315 1.00 97.75 87 LEU A N 1
ATOM 720 C CA . LEU A 1 87 ? 1.187 -2.483 3.919 1.00 97.75 87 LEU A CA 1
ATOM 721 C C . LEU A 1 87 ? 0.719 -3.659 4.793 1.00 97.75 87 LEU A C 1
ATOM 723 O O . LEU A 1 87 ? -0.471 -3.752 5.098 1.00 97.75 87 LEU A O 1
ATOM 727 N N . ARG A 1 88 ? 1.631 -4.548 5.211 1.00 98.38 88 ARG A N 1
ATOM 728 C CA . ARG A 1 88 ? 1.312 -5.654 6.135 1.00 98.38 88 ARG A CA 1
ATOM 729 C C . ARG A 1 88 ? 0.950 -5.140 7.524 1.00 98.38 88 ARG A C 1
ATOM 731 O O . ARG A 1 88 ? -0.023 -5.616 8.105 1.00 98.38 88 ARG A O 1
ATOM 738 N N . ASP A 1 89 ? 1.695 -4.165 8.030 1.00 98.56 89 ASP A N 1
ATOM 739 C CA . ASP A 1 89 ? 1.424 -3.540 9.321 1.00 98.56 89 ASP A CA 1
ATOM 740 C C . ASP A 1 89 ? 0.074 -2.808 9.319 1.00 98.56 89 ASP A C 1
ATOM 742 O O . ASP A 1 89 ? -0.756 -3.046 10.195 1.00 98.56 89 ASP A O 1
ATOM 746 N N . ILE A 1 90 ? -0.223 -2.024 8.277 1.00 98.00 90 ILE A N 1
ATOM 747 C CA . ILE A 1 90 ? -1.536 -1.380 8.105 1.00 98.00 90 ILE A CA 1
ATOM 748 C C . ILE A 1 90 ? -2.656 -2.427 8.090 1.00 98.00 90 ILE A C 1
ATOM 750 O O . ILE A 1 90 ? -3.663 -2.255 8.773 1.00 98.00 90 ILE A O 1
ATOM 754 N N . ALA A 1 91 ? -2.488 -3.534 7.359 1.00 97.31 91 ALA A N 1
ATOM 755 C CA . ALA A 1 91 ? -3.483 -4.604 7.335 1.00 97.31 91 ALA A CA 1
ATOM 756 C C . ALA A 1 91 ? -3.714 -5.221 8.726 1.00 97.31 91 ALA A C 1
ATOM 758 O O . ALA A 1 91 ? -4.857 -5.498 9.087 1.00 97.31 91 ALA A O 1
ATOM 759 N N . LYS A 1 92 ? -2.651 -5.397 9.520 1.00 98.50 92 LYS A N 1
ATOM 760 C CA . LYS A 1 92 ? -2.737 -5.886 10.901 1.00 98.50 92 LYS A CA 1
ATOM 761 C C . LYS A 1 92 ? -3.448 -4.885 11.817 1.00 98.50 92 LYS A C 1
ATOM 763 O O . LYS A 1 92 ? -4.312 -5.289 12.589 1.00 98.50 92 LYS A O 1
ATOM 768 N N . ARG A 1 93 ? -3.123 -3.592 11.712 1.00 97.81 93 ARG A N 1
ATOM 769 C CA . ARG A 1 93 ? -3.789 -2.509 12.461 1.00 97.81 93 ARG A CA 1
ATOM 770 C C . ARG A 1 93 ? -5.288 -2.472 12.159 1.00 97.81 93 ARG A C 1
ATOM 772 O O . ARG A 1 93 ? -6.093 -2.391 13.078 1.00 97.81 93 ARG A O 1
ATOM 779 N N . LEU A 1 94 ? -5.659 -2.586 10.882 1.00 97.62 94 LEU A N 1
ATOM 780 C CA . LEU A 1 94 ? -7.059 -2.629 10.454 1.00 97.62 94 LEU A CA 1
ATOM 781 C C . LEU A 1 94 ? -7.807 -3.837 11.029 1.00 97.62 94 LEU A C 1
ATOM 783 O O . LEU A 1 94 ? -8.940 -3.677 11.465 1.00 97.62 94 LEU A O 1
ATOM 787 N N . GLN A 1 95 ?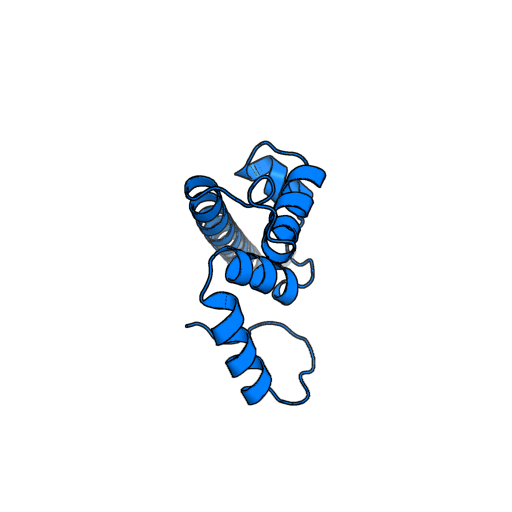 -7.184 -5.019 11.050 1.00 98.38 95 GLN A N 1
ATOM 788 C CA . GLN A 1 95 ? -7.783 -6.218 11.651 1.00 98.38 95 GLN A CA 1
ATOM 789 C C . GLN A 1 95 ? -7.993 -6.046 13.159 1.00 98.38 95 GLN A C 1
ATOM 791 O O . GLN A 1 95 ? -9.102 -6.259 13.630 1.00 98.38 95 GLN A O 1
ATOM 796 N N . SER A 1 96 ? -6.978 -5.564 13.889 1.00 98.50 96 SER A N 1
ATOM 797 C CA . SER A 1 96 ? -7.092 -5.298 15.334 1.00 98.50 96 SER A CA 1
ATOM 798 C C . SER A 1 96 ? -8.247 -4.349 15.647 1.00 98.50 96 SER A C 1
ATOM 800 O O . SER A 1 96 ? -9.085 -4.649 16.490 1.00 98.50 96 SER A O 1
ATOM 802 N N . HIS A 1 97 ? -8.336 -3.226 14.929 1.00 98.44 97 HIS A N 1
ATOM 803 C CA . HIS A 1 97 ? -9.413 -2.264 15.151 1.00 98.44 97 HIS A CA 1
ATOM 804 C C . HIS A 1 97 ? -10.789 -2.796 14.735 1.00 98.44 97 HIS A C 1
ATOM 806 O O . HIS A 1 97 ? -11.783 -2.431 15.355 1.00 98.44 97 HIS A O 1
ATOM 812 N N . ALA A 1 98 ? -10.874 -3.655 13.715 1.00 98.44 98 ALA A N 1
ATOM 813 C CA . ALA A 1 98 ? -12.130 -4.317 13.369 1.00 98.44 98 ALA A CA 1
ATOM 814 C C . ALA A 1 98 ? -12.602 -5.238 14.506 1.00 98.44 98 ALA A C 1
ATOM 816 O O . ALA A 1 98 ? -13.755 -5.143 14.917 1.00 98.44 98 ALA A O 1
ATOM 817 N N . ASP A 1 99 ? -11.700 -6.047 15.070 1.00 98.31 99 ASP A N 1
ATOM 818 C CA . ASP A 1 99 ? -12.007 -6.936 16.196 1.00 98.31 99 ASP A CA 1
ATOM 819 C C . ASP A 1 99 ? -12.419 -6.140 17.454 1.00 98.31 99 ASP A C 1
ATOM 821 O O . ASP A 1 99 ? -13.360 -6.508 18.162 1.00 98.31 99 ASP A O 1
ATOM 825 N N . GLU A 1 100 ? -11.747 -5.017 17.727 1.00 98.19 100 GLU A N 1
ATOM 826 C CA . GLU A 1 100 ? -12.103 -4.090 18.813 1.00 98.19 100 GLU A CA 1
ATOM 827 C C . GLU A 1 100 ? -13.517 -3.514 18.635 1.00 98.19 100 GLU A C 1
ATOM 829 O O . GLU A 1 100 ? -14.276 -3.442 19.602 1.00 98.19 100 GLU A O 1
ATOM 834 N N . ILE A 1 101 ? -13.891 -3.133 17.408 1.00 97.94 101 ILE A N 1
ATOM 835 C CA . ILE A 1 101 ? -15.225 -2.604 17.090 1.00 97.94 101 ILE A CA 1
ATOM 836 C C . ILE A 1 101 ? -16.298 -3.692 17.228 1.00 97.94 101 ILE A C 1
ATOM 838 O O . ILE A 1 101 ? -17.323 -3.447 17.861 1.00 97.94 101 ILE A O 1
ATOM 842 N N . ASP A 1 102 ? -16.070 -4.890 16.685 1.00 97.75 102 ASP A N 1
ATOM 843 C CA . ASP A 1 102 ? -17.043 -5.993 16.711 1.00 97.75 102 ASP A CA 1
ATOM 844 C C . ASP A 1 102 ? -17.307 -6.518 18.132 1.00 97.75 102 ASP A C 1
ATOM 846 O O . ASP A 1 102 ? -18.400 -7.000 18.438 1.00 97.75 102 ASP A O 1
ATOM 850 N N . THR A 1 103 ? -16.310 -6.430 19.016 1.00 97.62 103 THR A N 1
ATOM 851 C CA . THR A 1 103 ? -16.425 -6.866 20.418 1.00 97.62 103 THR A CA 1
ATOM 852 C C . THR A 1 103 ? -16.938 -5.779 21.363 1.00 97.62 103 THR A C 1
ATOM 854 O O . THR A 1 103 ? -17.291 -6.084 22.511 1.00 97.62 103 THR A O 1
ATOM 857 N N . ALA A 1 104 ? -17.008 -4.525 20.908 1.00 97.69 104 ALA A N 1
ATOM 858 C CA . ALA A 1 104 ? -17.539 -3.422 21.693 1.00 97.69 104 ALA A CA 1
ATOM 859 C C . ALA A 1 104 ? -19.032 -3.632 21.997 1.00 97.69 104 ALA A C 1
ATOM 861 O O . ALA A 1 104 ? -19.805 -4.150 21.192 1.00 97.69 104 ALA A O 1
ATOM 862 N N . LYS A 1 105 ? -19.457 -3.222 23.194 1.00 96.06 105 LYS A N 1
ATOM 863 C CA . LYS A 1 105 ? -20.871 -3.264 23.585 1.00 96.06 105 LYS A CA 1
ATOM 864 C C . LYS A 1 105 ? -21.578 -2.006 23.091 1.00 96.06 105 LYS A C 1
ATOM 866 O O . LYS A 1 105 ? -20.981 -0.934 23.082 1.00 96.06 105 LYS A O 1
ATOM 871 N N . TYR A 1 106 ? -22.856 -2.142 22.744 1.00 90.00 106 TYR A N 1
ATOM 872 C CA . TYR A 1 106 ? -23.745 -0.990 22.603 1.00 90.00 106 TYR A CA 1
ATOM 873 C C . TYR A 1 106 ? -23.866 -0.256 23.947 1.00 90.00 106 TYR A C 1
ATOM 875 O O . TYR A 1 106 ? -23.813 -0.902 25.000 1.00 90.00 106 TYR A O 1
ATOM 883 N N . GLU A 1 107 ? -24.013 1.068 23.891 1.00 81.12 107 GLU A N 1
ATOM 884 C CA . GLU A 1 107 ? -24.356 1.905 25.051 1.00 81.12 107 GLU A CA 1
ATOM 885 C C . GLU A 1 107 ? -25.798 1.674 25.522 1.00 81.12 107 GLU A C 1
ATOM 887 O O . GLU A 1 107 ? -26.688 1.469 24.660 1.00 81.12 107 GLU A O 1
#

Foldseek 3Di:
DDAQDADDDDPDRVVVRVVLVVQCVDLLSVLLVVCVRCVPVDDQQCLCCVQPVDGSVLSVQQNCCSVVVPPVSHDDPVRSVSSVVSVVVVVVVVVVVVVVVVPDDDD

Secondary structure (DSSP, 8-state):
-PPP------S-HHHHHHHHHHHTTSHHHHHHHHHHHHTT-S-HHHHHHHHHS--HHHHHHHHHHTTTT-GGGSPPHHHHHHHHHHHHHHHHHHHHHHHHHHHPPP-

Radius of gyration: 16.04 Å; chains: 1; bounding box: 41×29×44 Å

pLDDT: mean 93.18, std 6.25, range [61.81, 98.62]